Protein AF-A0A950Z1M4-F1 (afdb_monomer_lite)

Sequence (98 aa):
MAEENVVYPMLTDHAERAEATRKLYEEHARMKILLFELEQSISNHESWFKAVRGLSEEIEPHARQEEEVEFPALGARMDKAGKMKLARKIHGEQAVIV

Secondary structure (DSSP, 8-state):
-HIIIIIHHHHHTSTT-HHHHHHHHHHHHHHHHHHHHHHHHHHTT---HHHHHHHHHHHHHHHHHIIIIIHHHHHHT--HHHHHHHHHHHHHHHHTT-

Foldseek 3Di:
DLCVPFVLVLQCVPPPCVVVSVVLVVLVVQLVVLVVVLVVCVVVVHDSVVSVVVNVVSPPVSCCCCPVPRVVVSVVPDDPVRVVVSVVSSVVVVVVVD

pLDDT: mean 89.65, std 8.86, range [44.25, 96.88]

Structure (mmCIF, N/CA/C/O backbone):
data_AF-A0A950Z1M4-F1
#
_entry.id   AF-A0A950Z1M4-F1
#
loop_
_atom_site.group_PDB
_atom_site.id
_atom_site.type_symbol
_atom_site.label_atom_id
_atom_site.label_alt_id
_atom_site.label_comp_id
_atom_site.label_asym_id
_atom_site.label_entity_id
_atom_site.label_seq_id
_atom_site.pdbx_PDB_ins_code
_atom_site.Cartn_x
_atom_site.Cartn_y
_atom_site.Cartn_z
_atom_site.occupancy
_atom_site.B_iso_or_equiv
_atom_site.auth_seq_id
_atom_site.auth_comp_id
_atom_site.auth_asym_id
_atom_site.auth_atom_id
_atom_site.pdbx_PDB_model_num
ATOM 1 N N . MET A 1 1 ? 4.924 3.094 4.243 1.00 80.88 1 MET A N 1
ATOM 2 C CA . MET A 1 1 ? 5.743 4.263 3.826 1.00 80.88 1 MET A CA 1
ATOM 3 C C . MET A 1 1 ? 6.721 3.925 2.708 1.00 80.88 1 MET A C 1
ATOM 5 O O . MET A 1 1 ? 6.766 4.676 1.747 1.00 80.88 1 MET A O 1
ATOM 9 N N . ALA A 1 2 ? 7.467 2.812 2.767 1.00 91.00 2 ALA A N 1
ATOM 10 C CA . ALA A 1 2 ? 8.372 2.432 1.675 1.00 91.00 2 ALA A CA 1
ATOM 11 C C . ALA A 1 2 ? 7.664 2.231 0.319 1.00 91.00 2 ALA A C 1
ATOM 13 O O . ALA A 1 2 ? 8.193 2.696 -0.691 1.00 91.00 2 ALA A O 1
ATOM 14 N N . GLU A 1 3 ? 6.468 1.628 0.267 1.00 92.31 3 GLU A N 1
ATOM 15 C CA . GLU A 1 3 ? 5.719 1.562 -0.998 1.00 92.31 3 GLU A CA 1
ATOM 16 C C . GLU A 1 3 ? 5.361 2.961 -1.517 1.00 92.31 3 GLU A C 1
ATOM 18 O O . GLU A 1 3 ? 5.789 3.348 -2.602 1.00 92.31 3 GLU A O 1
ATOM 23 N N . GLU A 1 4 ? 4.661 3.749 -0.698 1.00 93.25 4 GLU A N 1
ATOM 24 C CA . GLU A 1 4 ? 4.162 5.089 -1.035 1.00 93.25 4 GLU A CA 1
ATOM 25 C C . GLU A 1 4 ? 5.270 6.092 -1.401 1.00 93.25 4 GLU A C 1
ATOM 27 O O . GLU A 1 4 ? 5.059 6.952 -2.253 1.00 93.25 4 GLU A O 1
ATOM 32 N N . ASN A 1 5 ? 6.455 5.993 -0.796 1.00 92.88 5 ASN A N 1
ATOM 33 C CA . ASN A 1 5 ? 7.531 6.976 -0.979 1.00 92.88 5 ASN A CA 1
ATOM 34 C C . ASN A 1 5 ? 8.616 6.523 -1.962 1.00 92.88 5 ASN A C 1
ATOM 36 O O . ASN A 1 5 ? 9.399 7.344 -2.447 1.00 92.88 5 ASN A O 1
ATOM 40 N N . VAL A 1 6 ? 8.691 5.223 -2.259 1.00 92.00 6 VAL A N 1
ATOM 41 C CA . VAL A 1 6 ? 9.753 4.659 -3.101 1.00 92.00 6 VAL A CA 1
ATOM 42 C C . VAL A 1 6 ? 9.186 3.834 -4.243 1.00 92.00 6 VAL A C 1
ATOM 44 O O . VAL A 1 6 ? 9.506 4.116 -5.397 1.00 92.00 6 VAL A O 1
ATOM 47 N N . VAL A 1 7 ? 8.369 2.823 -3.951 1.00 91.25 7 VAL A N 1
ATOM 48 C CA . VAL A 1 7 ? 7.934 1.845 -4.960 1.00 91.25 7 VAL A CA 1
ATOM 49 C C . VAL A 1 7 ? 6.922 2.459 -5.927 1.00 91.25 7 VAL A C 1
ATOM 51 O O . VAL A 1 7 ? 7.129 2.414 -7.138 1.00 91.25 7 VAL A O 1
ATOM 54 N N . TYR A 1 8 ? 5.870 3.096 -5.419 1.00 92.50 8 TYR A N 1
ATOM 55 C CA . TYR A 1 8 ? 4.807 3.694 -6.229 1.00 92.50 8 TYR A CA 1
ATOM 56 C C . TYR A 1 8 ? 5.306 4.826 -7.142 1.00 92.50 8 TYR A C 1
ATOM 58 O O . TYR A 1 8 ? 4.995 4.797 -8.338 1.00 92.50 8 TYR A O 1
ATOM 66 N N . PRO A 1 9 ? 6.157 5.770 -6.689 1.00 90.81 9 PRO A N 1
ATOM 67 C CA . PRO A 1 9 ? 6.750 6.754 -7.593 1.00 90.81 9 PRO A CA 1
ATOM 68 C C . PRO A 1 9 ? 7.529 6.110 -8.746 1.00 90.81 9 PRO A C 1
ATOM 70 O O . PRO A 1 9 ? 7.458 6.578 -9.880 1.00 90.81 9 PRO A O 1
ATOM 73 N N . MET A 1 10 ? 8.232 5.003 -8.482 1.00 87.38 10 MET A N 1
ATOM 74 C CA . MET A 1 10 ? 8.962 4.267 -9.517 1.00 87.38 10 MET A CA 1
ATOM 75 C C . MET A 1 10 ? 8.035 3.490 -10.463 1.00 87.38 10 MET A C 1
ATOM 77 O O . MET A 1 10 ? 8.374 3.344 -11.632 1.00 87.38 10 MET A O 1
ATOM 81 N N . LEU A 1 11 ? 6.865 3.032 -10.003 1.00 84.50 11 LEU A N 1
ATOM 82 C CA . LEU A 1 11 ? 5.827 2.461 -10.873 1.00 84.50 11 LEU A CA 1
ATOM 83 C C . LEU A 1 11 ? 5.194 3.525 -11.788 1.00 84.50 11 LEU A C 1
ATOM 85 O O . LEU A 1 11 ? 4.934 3.233 -12.954 1.00 84.50 11 LEU A O 1
ATOM 89 N N . THR A 1 12 ? 4.986 4.746 -11.278 1.00 79.44 12 THR A N 1
ATOM 90 C CA . THR A 1 12 ? 4.326 5.860 -11.991 1.00 79.44 12 THR A CA 1
ATOM 91 C C . THR A 1 12 ? 5.163 6.422 -13.139 1.00 79.44 12 THR A C 1
ATOM 93 O O . THR A 1 12 ? 4.606 6.789 -14.170 1.00 79.44 12 THR A O 1
ATOM 96 N N . ASP A 1 13 ? 6.492 6.467 -12.989 1.00 70.81 13 ASP A N 1
ATOM 97 C CA . ASP A 1 13 ? 7.434 7.002 -13.995 1.00 70.81 13 ASP A CA 1
ATOM 98 C C . ASP A 1 13 ? 7.425 6.202 -15.321 1.00 70.81 13 ASP A C 1
ATOM 100 O O . ASP A 1 13 ? 8.017 6.586 -16.330 1.00 70.81 13 ASP A O 1
ATOM 104 N N . HIS A 1 14 ? 6.699 5.083 -15.355 1.00 68.00 14 HIS A N 1
ATOM 105 C CA . HIS A 1 14 ? 6.413 4.321 -16.559 1.00 68.00 14 HIS A CA 1
ATOM 106 C C . HIS A 1 14 ? 5.074 4.772 -17.162 1.00 68.00 14 HIS A C 1
ATOM 108 O O . HIS A 1 14 ? 4.016 4.531 -16.584 1.00 68.00 14 HIS A O 1
ATOM 114 N N . ALA A 1 15 ? 5.144 5.389 -18.349 1.00 57.38 15 ALA A N 1
ATOM 115 C CA . ALA A 1 15 ? 4.134 6.215 -19.037 1.00 57.38 15 ALA A CA 1
ATOM 116 C C . ALA A 1 15 ? 2.679 5.691 -19.171 1.00 57.38 15 ALA A C 1
ATOM 118 O O . ALA A 1 15 ? 1.831 6.406 -19.694 1.00 57.38 15 ALA A O 1
ATOM 119 N N . GLU A 1 16 ? 2.353 4.493 -18.686 1.00 66.19 16 GLU A N 1
ATOM 120 C CA . GLU A 1 16 ? 1.017 3.883 -18.772 1.00 66.19 16 GLU A CA 1
ATOM 121 C C . GLU A 1 16 ? 0.496 3.334 -17.427 1.00 66.19 16 GLU A C 1
ATOM 123 O O . GLU A 1 16 ? -0.519 2.641 -17.400 1.00 66.19 16 GLU A O 1
ATOM 128 N N . ARG A 1 17 ? 1.159 3.619 -16.292 1.00 76.94 17 ARG A N 1
ATOM 129 C CA . ARG A 1 17 ? 0.762 3.078 -14.970 1.00 76.94 17 ARG A CA 1
ATOM 130 C C . ARG A 1 17 ? 0.230 4.102 -13.968 1.00 76.94 17 ARG A C 1
ATOM 132 O O .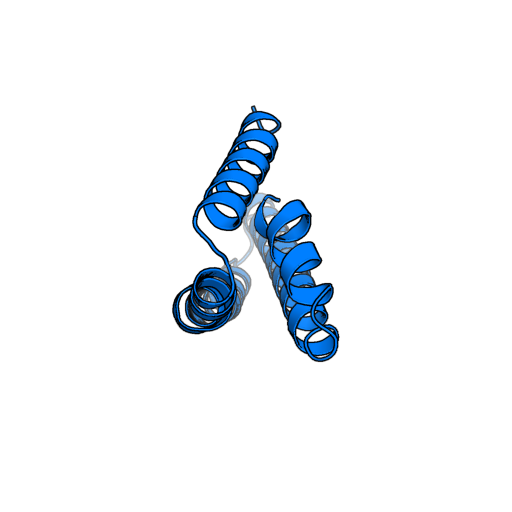 ARG A 1 17 ? -0.162 3.703 -12.878 1.00 76.94 17 ARG A O 1
ATOM 139 N N . ALA A 1 18 ? 0.143 5.383 -14.326 1.00 79.94 18 ALA A N 1
ATOM 140 C CA . ALA A 1 18 ? -0.277 6.440 -13.399 1.00 79.94 18 ALA A CA 1
ATOM 141 C C . ALA A 1 18 ? -1.630 6.157 -12.713 1.00 79.94 18 ALA A C 1
ATOM 143 O O . ALA A 1 18 ? -1.761 6.344 -11.507 1.00 79.94 18 ALA A O 1
ATOM 144 N N . GLU A 1 19 ? -2.616 5.648 -13.459 1.00 83.56 19 GLU A N 1
ATOM 145 C CA . GLU A 1 19 ? -3.933 5.304 -12.905 1.00 83.56 19 GLU A CA 1
ATOM 146 C C . GLU A 1 19 ? -3.865 4.109 -11.943 1.00 83.56 19 GLU A C 1
ATOM 148 O O . GLU A 1 19 ? -4.433 4.153 -10.853 1.00 83.56 19 GLU A O 1
ATOM 153 N N . ALA A 1 20 ? -3.122 3.061 -12.315 1.00 84.56 20 ALA A N 1
ATOM 154 C CA . ALA A 1 20 ? -2.928 1.887 -11.468 1.00 84.56 20 ALA A CA 1
ATOM 155 C C . ALA A 1 20 ? -2.211 2.262 -10.165 1.00 84.56 20 ALA A C 1
ATOM 157 O O . ALA A 1 20 ? -2.617 1.835 -9.090 1.00 84.56 20 ALA A O 1
ATOM 158 N N . THR A 1 21 ? -1.193 3.120 -10.238 1.00 88.88 21 THR A N 1
ATOM 159 C CA . THR A 1 21 ? -0.487 3.579 -9.044 1.00 88.88 21 THR A CA 1
ATOM 160 C C . THR A 1 21 ? -1.341 4.498 -8.173 1.00 88.88 21 THR A C 1
ATOM 162 O O . THR A 1 21 ? -1.308 4.369 -6.952 1.00 88.88 21 THR A O 1
ATOM 165 N N . ARG A 1 22 ? -2.152 5.388 -8.763 1.00 91.06 22 ARG A N 1
ATOM 166 C CA . ARG A 1 22 ? -3.107 6.203 -7.996 1.00 91.06 22 ARG A CA 1
ATOM 167 C C . ARG A 1 22 ? -4.057 5.323 -7.185 1.00 91.06 22 ARG A C 1
ATOM 169 O O . ARG A 1 22 ? -4.269 5.595 -6.007 1.00 91.06 22 ARG A O 1
ATOM 176 N N . LYS A 1 23 ? -4.561 4.246 -7.789 1.00 92.81 23 LYS A N 1
ATOM 177 C CA . LYS A 1 23 ? -5.418 3.276 -7.103 1.00 92.81 23 LYS A CA 1
ATOM 178 C C . LYS A 1 23 ? -4.727 2.651 -5.880 1.00 92.81 23 LYS A C 1
ATOM 180 O O . LYS A 1 23 ? -5.358 2.566 -4.833 1.00 92.81 23 LYS A O 1
ATOM 185 N N . LEU A 1 24 ? -3.444 2.290 -5.974 1.00 94.25 24 LEU A N 1
ATOM 186 C CA . LEU A 1 24 ? -2.687 1.741 -4.835 1.00 94.25 24 LEU A CA 1
ATOM 187 C C . LEU A 1 24 ? -2.590 2.741 -3.666 1.00 94.25 24 LEU A C 1
ATOM 189 O O . LEU A 1 24 ? -2.803 2.373 -2.513 1.00 94.25 24 LEU A O 1
ATOM 193 N N . TYR A 1 25 ? -2.356 4.029 -3.951 1.00 94.88 25 TYR A N 1
ATOM 194 C CA . TYR A 1 25 ? -2.397 5.074 -2.917 1.00 94.88 25 TYR A CA 1
ATOM 195 C C . TYR A 1 25 ? -3.785 5.223 -2.280 1.00 94.88 25 TYR A C 1
ATOM 197 O O . TYR A 1 25 ? -3.895 5.405 -1.067 1.00 94.88 25 TYR A O 1
ATOM 205 N N . GLU A 1 26 ? -4.850 5.174 -3.082 1.00 95.38 26 GLU A N 1
ATOM 206 C CA . GLU A 1 26 ? -6.227 5.275 -2.584 1.00 95.38 26 GLU A CA 1
ATOM 207 C C . GLU A 1 26 ? -6.597 4.089 -1.681 1.00 95.38 26 GLU A C 1
ATOM 209 O O . GLU A 1 26 ? -7.241 4.284 -0.650 1.00 95.38 26 GLU A O 1
ATOM 214 N N . GLU A 1 27 ? -6.159 2.877 -2.026 1.00 95.44 27 GLU A N 1
ATOM 215 C CA . GLU A 1 27 ? -6.343 1.672 -1.207 1.00 95.44 27 GLU A CA 1
ATOM 216 C C . GLU A 1 27 ? -5.619 1.801 0.141 1.00 95.44 27 GLU A C 1
ATOM 218 O O . GLU A 1 27 ? -6.235 1.600 1.189 1.00 95.44 27 GLU A O 1
ATOM 223 N N . HIS A 1 28 ? -4.369 2.272 0.155 1.00 96.69 28 HIS A N 1
ATOM 224 C CA . HIS A 1 28 ? -3.666 2.592 1.403 1.00 96.69 28 HIS A CA 1
ATOM 225 C C . HIS A 1 28 ? -4.371 3.665 2.240 1.00 96.69 28 HIS A C 1
ATOM 227 O O . HIS A 1 28 ? -4.452 3.546 3.466 1.00 96.69 28 HIS A O 1
ATOM 233 N N . ALA A 1 29 ? -4.910 4.710 1.60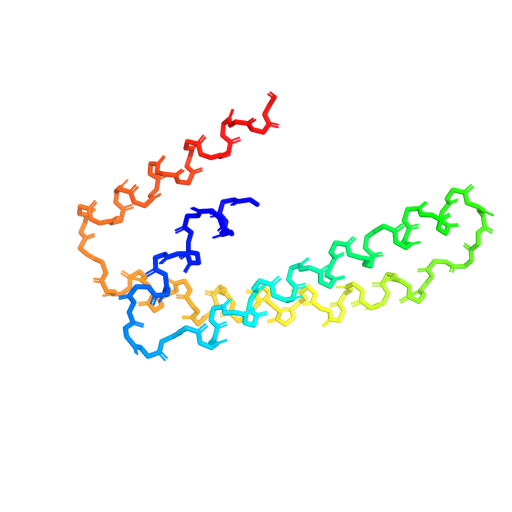8 1.00 95.31 29 ALA A N 1
ATOM 234 C CA . ALA A 1 29 ? -5.686 5.726 2.311 1.00 95.31 29 ALA A CA 1
ATOM 235 C C . ALA A 1 29 ? -6.952 5.128 2.950 1.00 95.31 29 ALA A C 1
ATOM 237 O O . ALA A 1 29 ? -7.248 5.430 4.108 1.00 95.31 29 ALA A O 1
A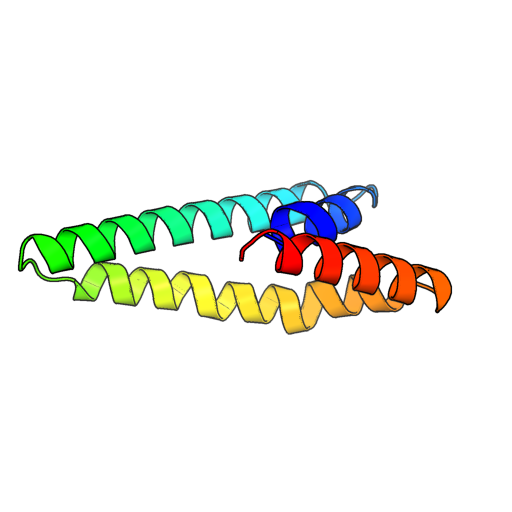TOM 238 N N . ARG A 1 30 ? -7.660 4.233 2.245 1.00 94.69 30 ARG A N 1
ATOM 239 C CA . ARG A 1 30 ? -8.819 3.514 2.800 1.00 94.69 30 ARG A CA 1
ATOM 240 C C . ARG A 1 30 ? -8.443 2.633 3.987 1.00 94.69 30 ARG A C 1
ATOM 242 O O . ARG A 1 30 ? -9.124 2.691 5.008 1.00 94.69 30 ARG A O 1
ATOM 249 N N . MET A 1 31 ? -7.344 1.883 3.906 1.00 95.75 31 MET A N 1
ATOM 250 C CA . MET A 1 31 ? -6.870 1.058 5.026 1.00 95.75 31 MET A CA 1
ATOM 251 C C . MET A 1 31 ? -6.540 1.897 6.262 1.00 95.75 31 MET A C 1
ATOM 253 O O . MET A 1 31 ? -6.915 1.524 7.370 1.00 95.75 31 MET A O 1
ATOM 257 N N . LYS A 1 32 ? -5.894 3.059 6.087 1.00 95.31 32 LYS A N 1
ATOM 258 C CA . LYS A 1 32 ? -5.598 3.995 7.187 1.00 95.31 32 LYS A CA 1
ATOM 259 C C . LYS A 1 32 ? -6.875 4.512 7.860 1.00 95.31 32 LYS A C 1
ATOM 261 O O . LYS A 1 32 ? -6.913 4.612 9.083 1.00 95.31 32 LYS A O 1
ATOM 266 N N . ILE A 1 33 ? -7.924 4.796 7.085 1.00 94.12 33 ILE A N 1
ATOM 267 C CA . ILE A 1 33 ? -9.234 5.197 7.624 1.00 94.12 33 ILE A CA 1
ATOM 268 C C . ILE A 1 33 ? -9.861 4.050 8.428 1.00 94.12 33 ILE A C 1
ATOM 270 O O . ILE A 1 33 ? -10.276 4.267 9.562 1.00 94.12 33 ILE A O 1
ATOM 274 N N . LEU A 1 34 ? -9.880 2.829 7.886 1.00 93.56 34 LEU A N 1
ATOM 275 C CA . LEU A 1 34 ? -10.437 1.654 8.569 1.00 93.56 34 LEU A CA 1
ATOM 276 C C . LEU A 1 34 ? -9.675 1.300 9.854 1.00 93.56 34 LEU A C 1
ATOM 278 O O . LEU A 1 34 ? -10.292 0.910 10.843 1.00 93.56 34 LEU A O 1
ATOM 282 N N . LEU A 1 35 ? -8.348 1.459 9.857 1.00 96.06 35 LEU A N 1
ATOM 283 C CA . LEU A 1 35 ? -7.516 1.307 11.053 1.00 96.06 35 LEU A CA 1
ATOM 284 C C . LEU A 1 35 ? -7.879 2.341 12.122 1.00 96.06 35 LEU A C 1
ATOM 286 O O . LEU A 1 35 ? -8.069 1.974 13.276 1.00 96.06 35 LEU A O 1
ATOM 290 N N . PHE A 1 36 ? -8.047 3.607 11.739 1.00 94.56 36 PHE A N 1
ATOM 291 C CA . PHE A 1 36 ? -8.487 4.644 12.669 1.00 94.56 36 PHE A CA 1
ATOM 292 C C . PHE A 1 36 ? -9.891 4.358 13.228 1.00 94.56 36 PHE A C 1
ATOM 294 O O . PHE A 1 36 ? -10.109 4.453 14.433 1.00 94.56 36 PHE A O 1
ATOM 301 N N . GLU A 1 37 ? -10.847 3.959 12.383 1.00 92.62 37 GLU A N 1
ATOM 302 C CA . GLU A 1 37 ? -12.190 3.562 12.829 1.00 92.62 37 GLU A CA 1
ATOM 303 C C . GLU A 1 37 ? -12.136 2.384 13.813 1.00 92.62 37 GLU A C 1
ATOM 305 O O . GLU A 1 37 ? -12.823 2.396 14.834 1.00 92.62 37 GLU A O 1
ATOM 310 N N . LEU A 1 38 ? -11.280 1.395 13.542 1.00 95.31 38 LEU A N 1
ATOM 311 C CA . LEU A 1 38 ? -11.042 0.260 14.426 1.00 95.31 38 LEU A CA 1
ATOM 312 C C . LEU A 1 38 ? -10.491 0.701 15.791 1.00 95.31 38 LEU A C 1
ATOM 314 O O . LEU A 1 38 ? -11.027 0.294 16.823 1.00 95.31 38 LEU A O 1
ATOM 318 N N . GLU A 1 39 ? -9.455 1.541 15.807 1.00 95.38 39 GLU A N 1
ATOM 319 C CA . GLU A 1 39 ? -8.859 2.087 17.035 1.00 95.38 39 GLU A CA 1
ATOM 320 C C . GLU A 1 39 ? -9.890 2.854 17.876 1.00 95.38 39 GLU A C 1
ATOM 322 O O . GLU A 1 39 ? -9.973 2.665 19.096 1.00 95.38 39 GLU A O 1
ATOM 327 N N . GLN A 1 40 ? -10.726 3.665 17.225 1.00 95.12 40 GLN A N 1
ATOM 328 C CA . GLN A 1 40 ? -11.790 4.426 17.877 1.00 95.12 40 GLN A CA 1
ATOM 329 C C . GLN A 1 40 ? -12.874 3.507 18.452 1.00 95.12 40 GLN A C 1
ATOM 331 O O . GLN A 1 40 ? -13.248 3.660 19.616 1.00 95.12 40 GLN A O 1
ATOM 336 N N . SER A 1 41 ? -13.343 2.514 17.689 1.00 93.25 41 SER A N 1
ATOM 337 C CA . SER A 1 41 ? -14.341 1.556 18.177 1.00 93.25 41 SER A CA 1
ATOM 338 C C . SER A 1 41 ? -13.827 0.742 19.365 1.00 93.25 41 SER A C 1
ATOM 340 O O . SER A 1 41 ? -14.569 0.534 20.324 1.00 93.25 41 SER A O 1
ATOM 342 N N . ILE A 1 42 ? -12.559 0.316 19.350 1.00 93.69 42 ILE A N 1
ATOM 343 C CA . ILE A 1 42 ? -11.943 -0.381 20.489 1.00 93.69 42 ILE A CA 1
ATOM 344 C C . ILE A 1 42 ? -11.903 0.534 21.718 1.00 93.69 42 ILE A C 1
ATOM 346 O O . ILE A 1 42 ? -12.322 0.121 22.800 1.00 93.69 42 ILE A O 1
ATOM 350 N N . SER A 1 43 ? -11.445 1.776 21.546 1.00 94.69 43 SER A N 1
ATOM 351 C CA . SER A 1 43 ? -11.315 2.755 22.635 1.00 94.69 43 SER A CA 1
ATOM 352 C C . SER A 1 43 ? -12.662 3.116 23.270 1.00 94.69 43 SER A C 1
ATOM 354 O O . SER A 1 43 ? -12.737 3.333 24.477 1.00 94.69 43 SER A O 1
ATOM 356 N N . ASN A 1 44 ? -13.735 3.121 22.476 1.00 94.62 44 ASN A N 1
ATOM 357 C CA . ASN A 1 44 ? -15.091 3.435 22.927 1.00 94.62 44 ASN A CA 1
ATOM 358 C C . ASN A 1 44 ? -15.885 2.208 23.418 1.00 94.62 44 ASN A C 1
ATOM 360 O O . ASN A 1 44 ? -17.059 2.344 23.761 1.00 94.62 44 ASN A O 1
ATOM 364 N N . HIS A 1 45 ? -15.278 1.013 23.456 1.00 92.00 45 HIS A N 1
ATOM 365 C CA . HIS A 1 45 ? -15.960 -0.258 23.745 1.00 92.00 45 HIS A CA 1
ATOM 366 C C . HIS A 1 45 ? -17.145 -0.562 22.802 1.00 92.00 45 HIS A C 1
ATOM 368 O O . HIS A 1 45 ? -18.126 -1.202 23.189 1.00 92.00 45 HIS A O 1
ATOM 374 N N . GLU A 1 46 ? -17.052 -0.117 21.550 1.00 93.50 46 GLU A N 1
ATOM 375 C CA . GLU A 1 46 ? -18.038 -0.352 20.497 1.00 93.50 46 GLU A CA 1
ATOM 376 C C . GLU A 1 46 ? -17.754 -1.655 19.725 1.00 93.50 46 GLU A C 1
ATOM 378 O O . GLU A 1 46 ? -16.696 -2.282 19.836 1.00 93.50 46 GLU A O 1
ATOM 383 N N . SER A 1 47 ? -18.717 -2.085 18.904 1.00 91.69 47 SER A N 1
ATOM 384 C CA . SER A 1 47 ? -18.523 -3.236 18.019 1.00 91.69 47 SER A CA 1
ATOM 385 C C . SER A 1 47 ? -17.540 -2.900 16.895 1.00 91.69 47 SER A C 1
ATOM 387 O O . SER A 1 47 ? -17.838 -2.105 16.011 1.00 91.69 47 SER A O 1
ATOM 389 N N . TRP A 1 48 ? -16.391 -3.569 16.889 1.00 91.88 48 TRP A N 1
ATOM 390 C CA . TRP A 1 48 ? -15.311 -3.360 15.919 1.00 91.88 48 TRP A CA 1
ATOM 391 C C . TRP A 1 48 ? -15.331 -4.343 14.736 1.00 91.88 48 TRP A C 1
ATOM 393 O O . TRP A 1 48 ? -14.546 -4.212 13.795 1.00 91.88 48 TRP A O 1
ATOM 403 N N . PHE A 1 49 ? -16.234 -5.332 14.743 1.00 91.25 49 PHE A N 1
ATOM 404 C CA . PHE A 1 49 ? -16.272 -6.401 13.734 1.00 91.25 49 PHE A CA 1
ATOM 405 C C . PHE A 1 49 ? -16.407 -5.882 12.299 1.00 91.25 49 PHE A C 1
ATOM 407 O O . PHE A 1 49 ? -15.833 -6.464 11.380 1.00 91.25 49 PHE A O 1
ATOM 414 N N . LYS A 1 50 ? -17.158 -4.792 12.099 1.00 88.00 50 LYS A N 1
ATOM 415 C CA . LYS A 1 50 ? -17.335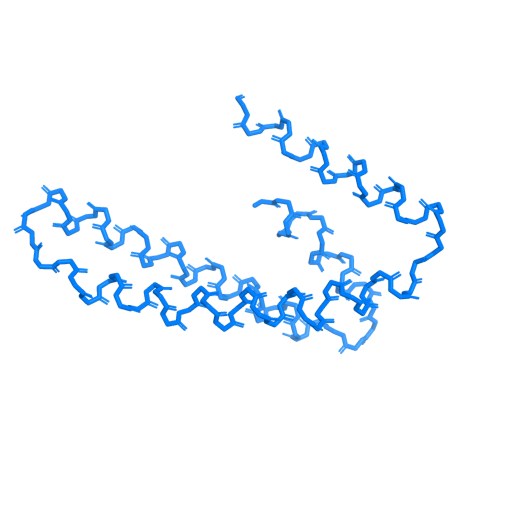 -4.183 10.777 1.00 88.00 50 LYS A CA 1
ATOM 416 C C . LYS A 1 50 ? -16.022 -3.594 10.251 1.00 88.00 50 LYS A C 1
ATOM 418 O O . LYS A 1 50 ? -15.687 -3.845 9.098 1.00 88.00 50 LYS A O 1
ATOM 423 N N . ALA A 1 51 ? -15.284 -2.869 11.094 1.00 87.69 51 ALA A N 1
ATOM 424 C CA . ALA A 1 51 ? -14.007 -2.262 10.724 1.00 87.69 51 ALA A CA 1
ATOM 425 C C . ALA A 1 51 ? -12.948 -3.333 10.420 1.00 87.69 51 ALA A C 1
ATOM 427 O O . ALA A 1 51 ? -12.299 -3.270 9.382 1.00 87.69 51 ALA A O 1
ATOM 428 N N . VAL A 1 52 ? -12.847 -4.381 11.252 1.00 93.94 52 VAL A N 1
ATOM 429 C CA . VAL A 1 52 ? -11.924 -5.507 10.997 1.00 93.94 52 VAL A CA 1
ATOM 430 C C . VAL A 1 52 ? -12.266 -6.251 9.711 1.00 93.94 52 VAL A C 1
ATOM 432 O O . VAL A 1 52 ? -11.363 -6.584 8.946 1.00 93.94 52 VAL A O 1
ATOM 435 N N . ARG A 1 53 ? -13.553 -6.503 9.442 1.00 93.81 53 ARG A N 1
ATOM 436 C CA . ARG A 1 53 ? -13.961 -7.135 8.183 1.00 93.81 53 ARG A CA 1
ATOM 437 C C . ARG A 1 53 ? -13.576 -6.272 6.982 1.00 93.81 53 ARG A C 1
ATOM 439 O O . ARG A 1 53 ? -12.938 -6.792 6.078 1.00 93.81 53 ARG A O 1
ATOM 446 N N . GLY A 1 54 ? -13.909 -4.979 7.006 1.00 91.44 54 GLY A N 1
ATOM 447 C CA . GLY A 1 54 ? -13.545 -4.057 5.928 1.00 91.44 54 GLY A CA 1
ATOM 448 C C . GLY A 1 54 ? -12.033 -3.994 5.712 1.00 91.44 54 GLY A C 1
ATOM 449 O O . GLY A 1 54 ? -11.569 -4.035 4.580 1.00 91.44 54 GLY A O 1
ATOM 450 N N . LEU A 1 55 ? -11.249 -3.986 6.793 1.00 94.19 55 LEU A N 1
ATOM 451 C CA . LEU A 1 55 ? -9.792 -3.997 6.701 1.00 94.19 55 LEU A CA 1
ATOM 452 C C . LEU A 1 55 ? -9.267 -5.288 6.050 1.00 94.19 55 LEU A C 1
ATOM 454 O O . LEU A 1 55 ? -8.406 -5.222 5.180 1.00 94.19 55 LEU A O 1
ATOM 458 N N . SER A 1 56 ? -9.806 -6.452 6.424 1.00 93.81 56 SER A N 1
ATOM 459 C CA . SER A 1 56 ? -9.446 -7.732 5.798 1.00 93.81 56 SER A CA 1
ATOM 460 C C . SER A 1 56 ? -9.806 -7.772 4.310 1.00 93.81 56 SER A C 1
ATOM 462 O O . SER A 1 56 ? -9.048 -8.326 3.517 1.00 93.81 56 SER A O 1
ATOM 464 N N . GLU A 1 57 ? -10.950 -7.191 3.941 1.00 94.62 57 GLU A N 1
ATOM 465 C CA . GLU A 1 57 ? -11.434 -7.118 2.559 1.00 94.62 57 GLU A CA 1
ATOM 466 C C . GLU A 1 57 ? -10.581 -6.182 1.686 1.00 94.62 57 GLU A C 1
ATOM 468 O O . GLU A 1 57 ? -10.490 -6.418 0.485 1.00 94.62 57 GLU A O 1
ATOM 473 N N . GLU A 1 58 ? -9.913 -5.176 2.262 1.00 93.94 58 GLU A N 1
ATOM 474 C CA . GLU A 1 58 ? -8.982 -4.305 1.527 1.00 93.94 58 GLU A CA 1
ATOM 475 C C . GLU A 1 58 ? -7.541 -4.857 1.516 1.00 93.94 58 GLU A C 1
ATOM 477 O O . GLU A 1 58 ? -6.900 -4.839 0.467 1.00 93.94 58 GLU A O 1
ATOM 482 N N . ILE A 1 59 ? -7.016 -5.370 2.641 1.00 95.69 59 ILE A N 1
ATOM 483 C CA . ILE A 1 59 ? -5.604 -5.801 2.753 1.00 95.69 59 ILE A CA 1
ATOM 484 C C . ILE A 1 59 ? -5.297 -6.991 1.842 1.00 95.69 59 ILE A C 1
ATOM 486 O O . ILE A 1 59 ? -4.297 -6.983 1.129 1.00 95.69 59 ILE A O 1
ATOM 490 N N . GLU A 1 60 ? -6.122 -8.038 1.878 1.00 96.12 60 GLU A N 1
ATOM 491 C CA . GLU A 1 60 ? -5.785 -9.305 1.222 1.00 96.12 60 GLU A CA 1
ATOM 492 C C . GLU A 1 60 ? -5.734 -9.191 -0.315 1.00 96.12 60 GLU A C 1
ATOM 494 O O . GLU A 1 60 ? -4.776 -9.678 -0.924 1.00 96.12 60 GLU A O 1
ATOM 499 N N . PRO A 1 61 ? -6.706 -8.542 -0.989 1.00 95.69 61 PRO A N 1
ATOM 500 C CA . PRO A 1 61 ? -6.620 -8.317 -2.428 1.00 95.69 61 PRO A CA 1
ATOM 501 C C . PRO A 1 61 ? -5.482 -7.370 -2.808 1.00 95.69 61 PRO A C 1
ATOM 503 O O . PRO A 1 61 ? -4.838 -7.599 -3.831 1.00 95.69 61 PRO A O 1
ATOM 506 N N . HIS A 1 62 ? -5.231 -6.338 -1.998 1.00 96.62 62 HIS A N 1
ATOM 507 C CA . HIS A 1 62 ? -4.165 -5.373 -2.246 1.00 96.62 62 HIS A CA 1
ATOM 508 C C . HIS A 1 62 ? -2.786 -6.039 -2.191 1.00 96.62 62 HIS A C 1
ATOM 510 O O . HIS A 1 62 ? -2.049 -5.985 -3.172 1.00 96.62 62 HIS A O 1
ATOM 516 N N . ALA A 1 63 ? -2.488 -6.768 -1.110 1.00 96.25 63 ALA A N 1
ATOM 517 C CA . ALA A 1 63 ? -1.223 -7.484 -0.958 1.00 96.25 63 ALA A CA 1
ATOM 518 C C . ALA A 1 63 ? -0.990 -8.469 -2.113 1.00 96.25 63 ALA A C 1
ATOM 520 O O . ALA A 1 63 ? 0.090 -8.494 -2.694 1.00 96.25 63 ALA A O 1
ATOM 521 N N . ARG A 1 64 ? -2.021 -9.220 -2.532 1.00 96.88 64 ARG A N 1
ATOM 522 C CA . ARG A 1 64 ? -1.917 -10.094 -3.713 1.00 96.88 64 ARG A CA 1
ATOM 523 C C . ARG A 1 64 ? -1.607 -9.330 -4.994 1.00 96.88 64 ARG A C 1
ATOM 525 O O . ARG A 1 64 ? -0.740 -9.753 -5.752 1.00 96.88 64 ARG A O 1
ATOM 532 N N . GLN A 1 65 ? -2.307 -8.227 -5.261 1.00 94.88 65 GLN A N 1
ATOM 533 C CA . GLN A 1 65 ? -2.052 -7.411 -6.451 1.00 94.88 65 GLN A CA 1
ATOM 534 C C . GLN A 1 65 ? -0.596 -6.931 -6.472 1.00 94.88 65 GLN A C 1
ATOM 536 O O . GLN A 1 65 ? 0.076 -6.991 -7.503 1.00 94.88 65 GLN A O 1
ATOM 541 N N . GLU A 1 66 ? -0.093 -6.476 -5.334 1.00 94.88 66 GLU A N 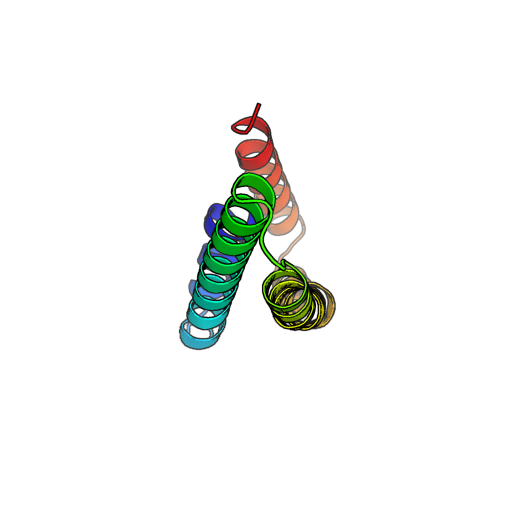1
ATOM 542 C CA . GLU A 1 66 ? 1.273 -6.000 -5.215 1.00 94.88 66 GLU A CA 1
ATOM 543 C C . GLU A 1 66 ? 2.310 -7.118 -5.377 1.00 94.88 66 GLU A C 1
ATOM 545 O O . GLU A 1 66 ? 3.190 -7.029 -6.239 1.00 94.88 66 GLU A O 1
ATOM 550 N N . GLU A 1 67 ? 2.185 -8.190 -4.596 1.00 96.25 67 GLU A N 1
ATOM 551 C CA . GLU A 1 67 ? 3.155 -9.286 -4.530 1.00 96.25 67 GLU A CA 1
ATOM 552 C C . GLU A 1 67 ? 3.177 -10.145 -5.798 1.00 96.25 67 GLU A C 1
ATOM 554 O O . GLU A 1 67 ? 4.247 -10.579 -6.230 1.00 96.25 67 GLU A O 1
ATOM 559 N N . GLU A 1 68 ? 2.018 -10.383 -6.414 1.00 96.56 68 GLU A N 1
ATOM 560 C CA . GLU A 1 68 ? 1.895 -11.289 -7.559 1.00 96.56 68 GLU A CA 1
ATOM 561 C C . GLU A 1 68 ? 1.988 -10.562 -8.906 1.00 96.56 68 GLU A C 1
ATOM 563 O O . GLU A 1 68 ? 2.363 -11.177 -9.909 1.00 96.56 68 GLU A O 1
ATOM 568 N N . VAL A 1 69 ? 1.684 -9.257 -8.955 1.00 92.31 69 VAL A N 1
ATOM 569 C CA . VAL A 1 69 ? 1.601 -8.502 -10.217 1.00 92.31 69 VAL A CA 1
ATOM 570 C C . VAL A 1 69 ? 2.560 -7.318 -10.248 1.00 92.31 69 VAL A C 1
ATOM 572 O O . VAL A 1 69 ? 3.450 -7.275 -11.102 1.00 92.31 69 VAL A O 1
ATOM 575 N N . GLU A 1 70 ? 2.402 -6.347 -9.349 1.00 91.31 70 GLU A N 1
ATOM 576 C CA . GLU A 1 70 ? 3.105 -5.062 -9.454 1.00 91.31 70 GLU A CA 1
ATOM 577 C C . GLU A 1 70 ? 4.608 -5.190 -9.173 1.00 91.31 70 GLU A C 1
ATOM 579 O O . GLU A 1 70 ? 5.437 -4.746 -9.978 1.00 91.31 70 GLU A O 1
ATOM 584 N N . PHE A 1 71 ? 4.990 -5.836 -8.070 1.00 92.50 71 PHE A N 1
ATOM 585 C CA . PHE A 1 71 ? 6.392 -5.974 -7.677 1.00 92.50 71 PHE A CA 1
ATOM 586 C C . PHE A 1 71 ? 7.186 -6.881 -8.627 1.00 92.50 71 PHE A C 1
ATOM 588 O O . PHE A 1 71 ? 8.291 -6.483 -9.025 1.00 92.50 71 PHE A O 1
ATOM 595 N N . PRO A 1 72 ? 6.665 -8.042 -9.080 1.00 92.50 72 PRO A N 1
ATOM 596 C CA . PRO A 1 72 ? 7.338 -8.834 -10.105 1.00 92.50 72 PRO A CA 1
ATOM 597 C C . PRO A 1 72 ? 7.501 -8.065 -11.419 1.00 92.50 72 PRO A C 1
ATOM 599 O O . PRO A 1 72 ? 8.583 -8.093 -12.012 1.00 92.50 72 PRO A O 1
ATOM 602 N N . ALA A 1 73 ? 6.472 -7.330 -11.860 1.00 89.19 73 ALA A N 1
ATOM 603 C CA . ALA A 1 73 ? 6.533 -6.543 -13.089 1.00 89.19 73 ALA A CA 1
ATOM 604 C C . ALA A 1 73 ? 7.576 -5.417 -13.011 1.00 89.19 73 ALA A C 1
ATOM 606 O O . ALA A 1 73 ? 8.296 -5.188 -13.988 1.00 89.19 73 ALA A O 1
ATOM 607 N N . LEU A 1 74 ? 7.698 -4.743 -11.863 1.00 89.25 74 LEU A N 1
ATOM 608 C CA . LEU A 1 74 ? 8.758 -3.766 -11.611 1.00 89.25 74 LEU A CA 1
ATOM 609 C C . LEU A 1 74 ? 10.140 -4.437 -11.621 1.00 89.25 74 LEU A C 1
ATOM 611 O O . LEU A 1 74 ? 11.055 -3.988 -12.313 1.00 89.25 74 LEU A O 1
ATOM 615 N N . GLY A 1 75 ? 10.284 -5.558 -10.910 1.00 90.38 75 GLY A N 1
ATOM 616 C CA . GLY A 1 75 ? 11.538 -6.301 -10.806 1.00 90.38 75 GLY A CA 1
ATOM 617 C C . GLY A 1 75 ? 12.032 -6.881 -12.136 1.00 90.38 75 GLY A C 1
ATOM 618 O O . GLY A 1 75 ? 13.243 -6.938 -12.362 1.00 90.38 75 GLY A O 1
ATOM 619 N N . ALA A 1 76 ? 11.132 -7.282 -13.035 1.00 90.69 76 ALA A N 1
ATOM 620 C CA . ALA A 1 76 ? 11.469 -7.780 -14.370 1.00 90.69 76 ALA A CA 1
ATOM 621 C C . ALA A 1 76 ? 12.058 -6.693 -15.287 1.00 90.69 76 ALA A C 1
ATOM 623 O O . ALA A 1 76 ? 12.797 -7.004 -16.219 1.00 90.69 76 ALA A O 1
ATOM 624 N N . ARG A 1 77 ? 11.761 -5.419 -15.011 1.00 86.81 77 ARG A N 1
ATOM 625 C CA . ARG A 1 77 ? 12.218 -4.265 -15.804 1.00 86.81 77 ARG A CA 1
ATOM 626 C C . ARG A 1 77 ? 13.543 -3.683 -15.317 1.00 86.81 77 ARG A C 1
ATOM 628 O O . ARG A 1 77 ? 14.114 -2.823 -15.981 1.00 86.81 77 ARG A O 1
ATOM 635 N N . MET A 1 78 ? 14.033 -4.132 -14.164 1.00 89.44 78 MET A N 1
ATOM 636 C CA . MET A 1 78 ? 15.254 -3.625 -13.549 1.00 89.44 78 MET A CA 1
ATOM 637 C C . MET A 1 78 ? 16.446 -4.545 -13.797 1.00 89.44 78 MET A C 1
ATOM 639 O O . MET A 1 78 ? 16.386 -5.756 -13.570 1.00 89.44 78 MET A O 1
ATOM 643 N N . ASP A 1 79 ? 17.576 -3.942 -14.154 1.00 91.81 79 ASP A N 1
ATOM 644 C CA . ASP A 1 79 ? 18.871 -4.607 -14.107 1.00 91.81 79 ASP A CA 1
ATOM 645 C C . ASP A 1 79 ? 19.368 -4.762 -12.653 1.00 91.81 79 ASP A C 1
ATOM 647 O O . ASP A 1 79 ? 18.737 -4.333 -11.678 1.00 91.81 79 ASP A O 1
ATOM 651 N N . LYS A 1 80 ? 20.532 -5.398 -12.479 1.00 92.81 80 LYS A N 1
ATOM 652 C CA . LYS A 1 80 ? 21.116 -5.614 -11.146 1.00 92.81 80 LYS A CA 1
ATOM 653 C C . LYS A 1 80 ? 21.362 -4.292 -10.408 1.00 92.81 80 LYS A C 1
ATOM 655 O O . LYS A 1 80 ? 21.133 -4.221 -9.202 1.00 92.81 80 LYS A O 1
ATOM 660 N N . ALA A 1 81 ? 21.814 -3.253 -11.110 1.00 92.62 81 ALA A N 1
ATOM 661 C CA . ALA A 1 81 ? 22.086 -1.951 -10.510 1.00 92.62 81 ALA A CA 1
ATOM 662 C C . ALA A 1 81 ? 20.793 -1.264 -10.031 1.00 92.62 81 ALA A C 1
ATOM 664 O O . ALA A 1 81 ? 20.748 -0.749 -8.911 1.00 92.62 81 ALA A O 1
ATOM 665 N N . GLY A 1 82 ? 19.729 -1.325 -10.832 1.00 90.06 82 GLY A N 1
ATOM 666 C CA . GLY A 1 82 ? 18.396 -0.826 -10.507 1.00 90.06 82 GLY A CA 1
ATOM 667 C C . GLY A 1 82 ? 17.802 -1.510 -9.279 1.00 90.06 82 GLY A C 1
ATOM 668 O O . GLY A 1 82 ? 17.364 -0.822 -8.357 1.00 90.06 82 GLY A O 1
ATOM 669 N N . LYS A 1 83 ? 17.890 -2.845 -9.199 1.00 91.62 83 LYS A N 1
ATOM 670 C CA . LYS A 1 83 ? 17.434 -3.616 -8.024 1.00 91.62 83 LYS A CA 1
ATOM 671 C C . LYS A 1 83 ? 18.184 -3.228 -6.750 1.00 91.62 83 LYS A C 1
ATOM 673 O O . LYS A 1 83 ? 17.567 -3.014 -5.710 1.00 91.62 83 LYS A O 1
ATOM 678 N N . MET A 1 84 ? 19.506 -3.062 -6.830 1.00 92.88 84 MET A N 1
ATOM 679 C CA . MET A 1 84 ? 20.316 -2.617 -5.688 1.00 92.88 84 MET A CA 1
ATOM 680 C C . MET A 1 84 ? 19.968 -1.191 -5.243 1.00 92.88 84 MET A C 1
ATOM 682 O O . MET A 1 84 ? 19.931 -0.906 -4.045 1.00 92.88 84 MET A O 1
ATOM 686 N N . LYS A 1 85 ? 19.703 -0.286 -6.194 1.00 91.62 85 LYS A N 1
ATOM 687 C CA . LYS A 1 85 ? 19.273 1.088 -5.899 1.00 91.62 85 LYS A CA 1
ATOM 688 C C . LYS A 1 85 ? 17.907 1.106 -5.210 1.00 91.62 85 LYS A C 1
ATOM 690 O O . LYS A 1 85 ? 17.749 1.841 -4.236 1.00 91.62 85 LYS A O 1
ATOM 695 N N . LEU A 1 86 ? 16.957 0.300 -5.688 1.00 90.75 86 LEU A N 1
ATOM 696 C CA . LEU A 1 86 ? 15.635 0.146 -5.079 1.00 90.75 86 LEU A CA 1
ATOM 697 C C . LEU A 1 86 ? 15.747 -0.376 -3.642 1.00 90.75 86 LEU A C 1
ATOM 699 O O . LEU A 1 86 ? 15.259 0.273 -2.722 1.00 90.75 86 LEU A O 1
ATOM 703 N N . ALA A 1 87 ? 16.477 -1.475 -3.431 1.00 91.44 87 ALA A N 1
ATOM 704 C CA . ALA A 1 87 ? 16.673 -2.061 -2.105 1.00 91.44 87 ALA A CA 1
ATOM 705 C C . ALA A 1 87 ? 17.286 -1.067 -1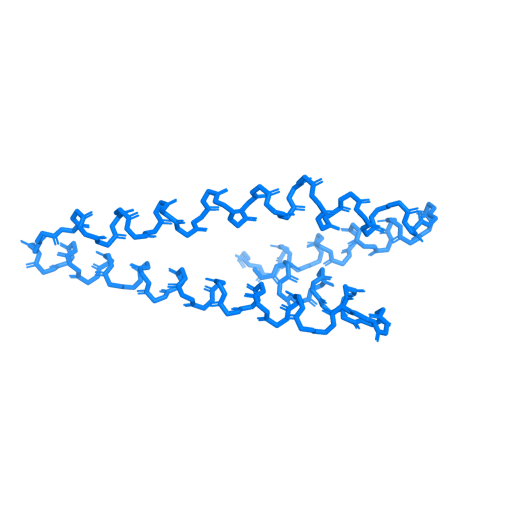.102 1.00 91.44 87 ALA A C 1
ATOM 707 O O . ALA A 1 87 ? 16.857 -1.006 0.049 1.00 91.44 87 ALA A O 1
ATOM 708 N N . ARG A 1 88 ? 18.252 -0.248 -1.547 1.00 92.62 88 ARG A N 1
ATOM 709 C CA . ARG A 1 88 ? 18.858 0.804 -0.717 1.00 92.62 88 ARG A CA 1
ATOM 710 C C . ARG A 1 88 ? 17.857 1.895 -0.340 1.00 92.62 88 ARG A C 1
ATOM 712 O O . ARG A 1 88 ? 17.868 2.339 0.801 1.00 92.62 88 ARG A O 1
ATOM 719 N N . LYS A 1 89 ? 17.022 2.341 -1.284 1.00 92.69 89 LYS A N 1
ATOM 720 C CA . LYS A 1 89 ? 15.982 3.347 -1.016 1.00 92.69 89 LYS A CA 1
ATOM 721 C C . LYS A 1 89 ? 14.946 2.821 -0.019 1.00 92.69 89 LYS A C 1
ATOM 723 O O . LYS A 1 89 ? 14.627 3.536 0.919 1.00 92.69 89 LYS A O 1
ATOM 728 N N . ILE A 1 90 ? 14.501 1.572 -0.181 1.00 91.44 90 ILE A N 1
ATOM 729 C CA . ILE A 1 90 ? 13.571 0.915 0.752 1.00 91.44 90 ILE A CA 1
ATOM 730 C C . ILE A 1 90 ? 14.178 0.827 2.158 1.00 91.44 90 ILE A C 1
ATOM 732 O O . ILE A 1 90 ? 13.544 1.261 3.113 1.00 91.44 90 ILE A O 1
ATOM 736 N N . HIS A 1 91 ? 15.420 0.342 2.285 1.00 90.62 91 HIS A N 1
ATOM 737 C CA . HIS A 1 91 ? 16.102 0.272 3.586 1.00 90.62 91 HIS A CA 1
ATOM 738 C C . HIS A 1 91 ? 16.262 1.647 4.236 1.00 90.62 91 HIS A C 1
ATOM 740 O O . HIS A 1 91 ? 16.084 1.777 5.443 1.00 90.62 91 HIS A O 1
ATOM 746 N N . GLY A 1 92 ? 16.601 2.668 3.442 1.00 89.19 92 GLY A N 1
ATOM 747 C CA . GLY A 1 92 ? 16.693 4.041 3.926 1.00 89.19 92 GLY A CA 1
ATOM 748 C C . GLY A 1 92 ? 15.370 4.526 4.514 1.00 89.19 92 GLY A C 1
ATOM 749 O O . GLY A 1 92 ? 15.366 5.065 5.611 1.00 89.19 92 GLY A O 1
ATOM 750 N N . GLU A 1 93 ? 14.256 4.272 3.827 1.00 88.88 93 GLU A N 1
ATOM 751 C CA . GLU A 1 93 ? 12.924 4.670 4.290 1.00 88.88 93 GLU A CA 1
ATOM 752 C C . GLU A 1 93 ? 12.487 3.905 5.548 1.00 88.88 93 GLU A C 1
ATOM 754 O O . GLU A 1 93 ? 11.962 4.496 6.485 1.00 88.88 93 GLU A O 1
ATOM 759 N N . GLN A 1 94 ? 12.740 2.594 5.609 1.00 83.44 94 GLN A N 1
ATOM 760 C CA . GLN A 1 94 ? 12.414 1.777 6.784 1.00 83.44 94 GLN A CA 1
ATOM 761 C C . GLN A 1 94 ? 13.208 2.198 8.028 1.00 83.44 94 GLN A C 1
ATOM 763 O O . GLN A 1 94 ? 12.684 2.140 9.136 1.00 83.44 94 GLN A O 1
ATOM 768 N N . ALA A 1 95 ? 14.451 2.656 7.855 1.00 81.12 95 ALA A N 1
ATOM 769 C CA . ALA A 1 95 ? 15.300 3.116 8.952 1.00 81.12 95 ALA A CA 1
ATOM 770 C C . ALA A 1 95 ? 14.872 4.470 9.551 1.00 81.12 95 ALA A C 1
ATOM 772 O O . ALA A 1 95 ? 15.326 4.812 10.639 1.00 81.12 95 ALA A O 1
ATOM 773 N N . VAL A 1 96 ? 14.017 5.240 8.867 1.00 73.00 96 VAL A N 1
ATOM 774 C CA . VAL A 1 96 ? 13.496 6.537 9.347 1.00 73.00 96 VAL A CA 1
ATOM 775 C C . VAL A 1 96 ? 12.293 6.363 10.290 1.00 73.00 96 VAL A C 1
ATOM 777 O O . VAL A 1 96 ? 11.910 7.306 10.972 1.00 73.00 96 VAL A O 1
ATOM 780 N N . ILE A 1 97 ? 11.715 5.159 10.373 1.00 58.31 97 ILE A N 1
ATOM 781 C CA . ILE A 1 97 ? 10.503 4.854 11.162 1.00 58.31 97 ILE A CA 1
ATOM 782 C C . ILE A 1 97 ? 10.854 4.367 12.592 1.00 58.31 97 ILE A C 1
ATOM 784 O O . ILE A 1 97 ? 10.005 3.828 13.296 1.00 58.31 97 ILE A O 1
ATOM 788 N N . VAL A 1 98 ? 12.102 4.553 13.042 1.00 44.25 98 VAL A N 1
ATOM 789 C CA . VAL A 1 98 ? 12.580 4.150 14.383 1.00 44.25 98 VAL A CA 1
ATOM 790 C C . VAL A 1 98 ? 12.595 5.328 15.349 1.00 44.25 98 VAL A C 1
ATOM 792 O O . VAL A 1 98 ? 13.142 6.386 14.968 1.00 44.25 98 VAL A O 1
#

Radius of gyration: 16.09 Å; chains: 1; bounding box: 41×18×43 Å